Protein AF-A0A7V3KXN1-F1 (afdb_monomer_lite)

Radius of gyration: 19.96 Å; chains: 1; bounding box: 49×24×67 Å

Sequence (122 aa):
MLAPQSPPPSINKEEQKIVREFEEALRLKNFVRAELLARQLKKPHQEIKELQKKALQQFILEFRNAEGVLALAQEYKLTPAELGSFFRQLMSPSPSTKQFDIKTMNFLNLQEWLQKHFSSFL

Structure (mmCIF, N/CA/C/O backbone):
data_AF-A0A7V3KXN1-F1
#
_entry.id   AF-A0A7V3KXN1-F1
#
loop_
_atom_site.group_PDB
_atom_site.id
_atom_site.type_symbol
_atom_site.label_atom_id
_atom_site.label_alt_id
_atom_site.label_comp_id
_atom_site.label_asym_id
_atom_site.label_entity_id
_atom_site.label_seq_id
_atom_site.pdbx_PDB_ins_code
_atom_site.Cartn_x
_atom_site.Cartn_y
_atom_site.Cartn_z
_atom_site.occupancy
_atom_site.B_iso_or_equiv
_atom_site.auth_seq_id
_atom_site.auth_comp_id
_atom_site.auth_asym_id
_atom_site.auth_atom_id
_atom_site.pdbx_PDB_model_num
ATOM 1 N N . MET A 1 1 ? -31.642 11.068 49.452 1.00 50.19 1 MET A N 1
ATOM 2 C CA . MET A 1 1 ? -30.762 9.948 49.059 1.00 50.19 1 MET A CA 1
ATOM 3 C C . MET A 1 1 ? -30.409 10.146 47.593 1.00 50.19 1 MET A C 1
ATOM 5 O O . MET A 1 1 ? -31.305 10.085 46.766 1.00 50.19 1 MET A O 1
ATOM 9 N N . LEU A 1 2 ? -29.162 10.509 47.285 1.00 49.34 2 LEU A N 1
ATOM 10 C CA . LEU A 1 2 ? -28.689 10.652 45.903 1.00 49.34 2 LEU A CA 1
ATOM 11 C C . LEU A 1 2 ? -28.291 9.261 45.402 1.00 49.34 2 LEU A C 1
ATOM 13 O O . LEU A 1 2 ? -27.503 8.584 46.060 1.00 49.34 2 LEU A O 1
ATOM 17 N N . ALA A 1 3 ? -28.873 8.818 44.288 1.00 52.44 3 ALA A N 1
ATOM 18 C CA . ALA A 1 3 ? -28.499 7.556 43.659 1.00 52.44 3 ALA A CA 1
ATOM 19 C C . ALA A 1 3 ? -27.012 7.596 43.253 1.00 52.44 3 ALA A C 1
ATOM 21 O O . ALA A 1 3 ? -26.545 8.643 42.791 1.00 52.44 3 ALA A O 1
ATOM 22 N N . PRO A 1 4 ? -26.253 6.497 43.414 1.00 54.75 4 PRO A N 1
ATOM 23 C CA . PRO A 1 4 ? -24.874 6.453 42.956 1.00 54.75 4 PRO A CA 1
ATOM 24 C C . PRO A 1 4 ? -24.856 6.618 41.435 1.00 54.75 4 PRO A C 1
ATOM 26 O O . PRO A 1 4 ? -25.474 5.842 40.703 1.00 54.75 4 PRO A O 1
ATOM 29 N N . GLN A 1 5 ? -24.162 7.654 40.961 1.00 57.66 5 GLN A N 1
ATOM 30 C CA . GLN A 1 5 ? -23.892 7.812 39.539 1.00 57.66 5 GLN A CA 1
ATOM 31 C C . GLN A 1 5 ? -23.118 6.584 39.056 1.00 57.66 5 GLN A C 1
ATOM 33 O O . GLN A 1 5 ? -22.134 6.176 39.676 1.00 57.66 5 GLN A O 1
ATOM 38 N N . SER A 1 6 ? -23.591 5.974 37.970 1.00 55.94 6 SER A N 1
ATOM 39 C CA . SER A 1 6 ? -22.878 4.872 37.329 1.00 55.94 6 SER A CA 1
ATOM 40 C C . SER A 1 6 ? -21.496 5.371 36.895 1.00 55.94 6 SER A C 1
ATOM 42 O O . SER A 1 6 ? -21.414 6.459 36.318 1.00 55.94 6 SER A O 1
ATOM 44 N N . PRO A 1 7 ? -20.407 4.635 37.181 1.00 57.47 7 PRO A N 1
ATOM 45 C CA . PRO A 1 7 ? -19.084 5.037 36.731 1.00 57.47 7 PRO A CA 1
ATOM 46 C C . PRO A 1 7 ? -19.080 5.156 35.198 1.00 57.47 7 PRO A C 1
ATOM 48 O O . PRO A 1 7 ? -19.745 4.357 34.529 1.00 57.47 7 PRO A O 1
ATOM 51 N N . PRO A 1 8 ? -18.361 6.138 34.624 1.00 59.97 8 PRO A N 1
ATOM 52 C CA . PRO A 1 8 ? -18.241 6.252 33.178 1.00 59.97 8 PRO A CA 1
ATOM 53 C C . PRO A 1 8 ? -17.696 4.932 32.611 1.00 59.97 8 PRO A C 1
ATOM 55 O O . PRO A 1 8 ? -16.848 4.303 33.259 1.00 59.97 8 PRO A O 1
ATOM 58 N N . PRO A 1 9 ? -18.173 4.485 31.435 1.00 57.25 9 PRO A N 1
ATOM 59 C CA . PRO A 1 9 ? -17.720 3.240 30.836 1.00 57.25 9 PRO A CA 1
ATOM 60 C C . PRO A 1 9 ? -16.204 3.313 30.674 1.00 57.25 9 PRO A C 1
ATOM 62 O O . PRO A 1 9 ? -15.673 4.126 29.920 1.00 57.25 9 PRO A O 1
ATOM 65 N N . SER A 1 10 ? -15.497 2.498 31.453 1.00 60.81 10 SER A N 1
ATOM 66 C CA . SER A 1 10 ? -14.050 2.387 31.355 1.00 60.81 10 SER A CA 1
ATOM 67 C C . SER A 1 10 ? -13.742 1.840 29.968 1.00 60.81 10 SER A C 1
ATOM 69 O O . SER A 1 10 ? -14.134 0.713 29.670 1.00 60.81 10 SER A O 1
ATOM 71 N N . ILE A 1 11 ? -13.080 2.634 29.120 1.00 61.34 11 ILE A N 1
ATOM 72 C CA . ILE A 1 11 ? -12.564 2.174 27.824 1.00 61.34 11 ILE A CA 1
ATOM 73 C C . ILE A 1 11 ? -11.831 0.860 28.091 1.00 61.34 11 ILE A C 1
ATOM 75 O O . ILE A 1 11 ? -10.904 0.830 28.909 1.00 61.34 11 ILE A O 1
ATOM 79 N N . ASN A 1 12 ? -12.301 -0.220 27.467 1.00 81.38 12 ASN A N 1
ATOM 80 C CA . ASN A 1 12 ? -11.821 -1.574 27.709 1.00 81.38 12 ASN A CA 1
ATOM 81 C C . ASN A 1 12 ? -10.284 -1.587 27.567 1.00 81.38 12 ASN A C 1
ATOM 83 O O . ASN A 1 12 ? -9.750 -1.008 26.622 1.00 81.38 12 ASN A O 1
ATOM 87 N N . LYS A 1 13 ? -9.548 -2.207 28.504 1.00 82.94 13 LYS A N 1
ATOM 88 C CA . LYS A 1 13 ? -8.066 -2.247 28.487 1.00 82.94 13 LYS A CA 1
ATOM 89 C C . LYS A 1 13 ? -7.514 -2.710 27.133 1.00 82.94 13 LYS A C 1
ATOM 91 O O . LYS A 1 13 ? -6.440 -2.286 26.716 1.00 82.94 13 LYS A O 1
ATOM 96 N N . GLU A 1 14 ? -8.267 -3.568 26.459 1.00 84.88 14 GLU A N 1
ATOM 97 C CA . GLU A 1 14 ? -7.966 -4.075 25.127 1.00 84.88 14 GLU A CA 1
ATOM 98 C C . GLU A 1 14 ? -8.084 -3.004 24.035 1.00 84.88 14 GLU A C 1
ATOM 100 O O . GLU A 1 14 ? -7.183 -2.862 23.214 1.00 84.88 14 GLU A O 1
ATOM 105 N N . GLU A 1 15 ? -9.116 -2.164 24.081 1.00 87.56 15 GLU A N 1
ATOM 106 C CA . GLU A 1 15 ? -9.277 -1.041 23.153 1.00 87.56 15 GLU A CA 1
ATOM 107 C C . GLU A 1 15 ? -8.149 -0.014 23.324 1.00 87.56 15 GLU A C 1
ATOM 109 O O . GLU A 1 15 ? -7.549 0.421 22.342 1.00 87.56 15 GLU A O 1
ATOM 114 N N . GLN A 1 16 ? -7.758 0.291 24.568 1.00 90.25 16 GLN A N 1
ATOM 115 C CA . GLN A 1 16 ? -6.612 1.171 24.839 1.00 90.25 16 GLN A CA 1
ATOM 116 C C . GLN A 1 16 ? -5.300 0.610 24.276 1.00 90.25 16 GLN A C 1
ATOM 118 O O . GLN A 1 16 ? -4.445 1.365 23.811 1.00 90.25 16 GLN A O 1
ATOM 123 N N . LYS A 1 17 ? -5.129 -0.716 24.311 1.00 94.44 17 LYS A N 1
ATOM 124 C CA . LYS A 1 17 ? -3.963 -1.381 23.726 1.00 94.44 17 LYS A CA 1
ATOM 125 C C . LYS A 1 17 ? -3.955 -1.238 22.202 1.00 94.44 17 LYS A C 1
ATOM 127 O O . LYS A 1 17 ? -2.924 -0.864 21.652 1.00 94.44 17 LYS A O 1
ATOM 132 N N . ILE A 1 18 ? -5.092 -1.467 21.540 1.00 94.75 18 ILE A N 1
ATOM 133 C CA . ILE A 1 18 ? -5.222 -1.318 20.080 1.00 94.75 18 ILE A CA 1
ATOM 134 C C . ILE A 1 18 ? -4.932 0.130 19.657 1.00 94.75 18 ILE A C 1
ATOM 136 O O . ILE A 1 18 ? -4.225 0.344 18.676 1.00 94.75 18 ILE A O 1
ATOM 140 N N . VAL A 1 19 ? -5.404 1.125 20.418 1.00 95.62 19 VAL A N 1
ATOM 141 C CA . VAL A 1 19 ? -5.097 2.545 20.159 1.00 95.62 19 VAL A CA 1
ATOM 142 C C . VAL A 1 19 ? -3.591 2.813 20.224 1.00 95.62 19 VAL A C 1
ATOM 144 O O . VAL A 1 19 ? -3.043 3.406 19.298 1.00 95.62 19 VAL A O 1
ATOM 147 N N . ARG A 1 20 ? -2.895 2.318 21.255 1.00 96.06 20 ARG A N 1
ATOM 148 C CA . ARG A 1 20 ? -1.432 2.475 21.368 1.00 96.06 20 ARG A CA 1
ATOM 149 C C . ARG A 1 20 ? -0.682 1.781 20.231 1.00 96.06 20 ARG A C 1
ATOM 151 O O . ARG A 1 20 ? 0.260 2.346 19.687 1.00 96.06 20 ARG A O 1
ATOM 158 N N . GLU A 1 21 ? -1.096 0.571 19.854 1.00 97.38 21 GLU A N 1
ATOM 159 C CA . GLU A 1 21 ? -0.506 -0.139 18.711 1.00 97.38 21 GLU A CA 1
ATOM 160 C C . GLU A 1 21 ? -0.736 0.608 17.392 1.00 97.38 21 GLU A C 1
ATOM 162 O O . GLU A 1 21 ? 0.136 0.607 16.523 1.00 97.38 21 GLU A O 1
ATOM 167 N N . PHE A 1 22 ? -1.892 1.256 17.235 1.00 97.69 22 PHE A N 1
ATOM 168 C CA . PHE A 1 22 ? -2.214 2.046 16.051 1.00 97.69 22 PHE A CA 1
ATOM 169 C C . PHE A 1 22 ? -1.318 3.284 15.951 1.00 97.69 22 PHE A C 1
ATOM 171 O O . PHE A 1 22 ? -0.723 3.528 14.901 1.00 97.69 22 PHE A O 1
ATOM 178 N N . GLU A 1 23 ? -1.170 4.028 17.048 1.00 97.31 23 GLU A N 1
ATOM 179 C CA . GLU A 1 23 ? -0.277 5.190 17.130 1.00 97.31 23 GLU A CA 1
ATOM 180 C C . GLU A 1 23 ? 1.181 4.806 16.851 1.00 97.31 23 GLU A C 1
ATOM 182 O O . GLU A 1 23 ? 1.874 5.483 16.089 1.00 97.31 23 GLU A O 1
ATOM 187 N N . GLU A 1 24 ? 1.630 3.675 17.395 1.00 98.12 24 GLU A N 1
ATOM 188 C CA . GLU A 1 24 ? 2.972 3.157 17.147 1.00 98.12 24 GLU A CA 1
ATOM 189 C C . GLU A 1 24 ? 3.169 2.745 15.682 1.00 98.12 24 GLU A C 1
ATOM 191 O O . GLU A 1 24 ? 4.179 3.090 15.067 1.00 98.12 24 GLU A O 1
ATOM 196 N N . ALA A 1 25 ? 2.188 2.069 15.076 1.00 97.50 25 ALA A N 1
ATOM 197 C CA . ALA A 1 25 ? 2.239 1.709 13.662 1.00 97.50 25 ALA A CA 1
ATOM 198 C C . ALA A 1 25 ? 2.323 2.949 12.755 1.00 97.50 25 ALA A C 1
ATOM 200 O O . ALA A 1 25 ? 3.083 2.944 11.784 1.00 97.50 25 ALA A O 1
ATOM 201 N N . LEU A 1 26 ? 1.604 4.029 13.086 1.00 97.25 26 LEU A N 1
ATOM 202 C CA . LEU A 1 26 ? 1.718 5.311 12.386 1.00 97.25 26 LEU A CA 1
ATOM 203 C C . LEU A 1 26 ? 3.109 5.931 12.550 1.00 97.25 26 LEU A C 1
ATOM 205 O O . LEU A 1 26 ? 3.695 6.379 11.562 1.00 97.25 26 LEU A O 1
ATOM 209 N N . ARG A 1 27 ? 3.654 5.926 13.772 1.00 97.50 27 ARG A N 1
ATOM 210 C CA . ARG A 1 27 ? 4.992 6.453 14.078 1.00 97.50 27 ARG A CA 1
ATOM 211 C C . ARG A 1 27 ? 6.080 5.732 13.285 1.00 97.50 27 ARG A C 1
ATOM 213 O O . ARG A 1 27 ? 6.967 6.376 12.730 1.00 97.50 27 ARG A O 1
ATOM 220 N N . LEU A 1 28 ? 5.976 4.409 13.184 1.00 96.88 28 LEU A N 1
ATOM 221 C CA . LEU A 1 28 ? 6.892 3.555 12.426 1.00 96.88 28 LEU A CA 1
ATOM 222 C C . LEU A 1 28 ? 6.605 3.532 10.916 1.00 96.88 28 LEU A C 1
ATOM 224 O O . LEU A 1 28 ? 7.290 2.820 10.185 1.00 96.88 28 LEU A O 1
ATOM 228 N N . LYS A 1 29 ? 5.599 4.280 10.437 1.00 96.56 29 L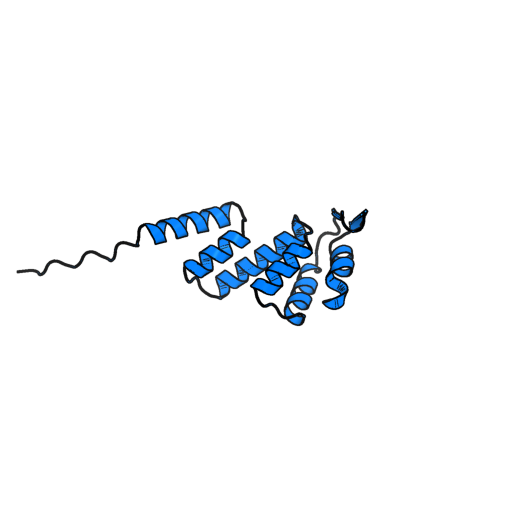YS A N 1
ATOM 229 C CA . LYS A 1 29 ? 5.134 4.266 9.038 1.00 96.56 29 LYS A CA 1
ATOM 230 C C . LYS A 1 29 ? 4.782 2.862 8.528 1.00 96.56 29 LYS A C 1
ATOM 232 O O . LYS A 1 29 ? 4.858 2.592 7.334 1.00 96.56 29 LYS A O 1
ATOM 237 N N . ASN A 1 30 ? 4.364 1.962 9.419 1.00 96.88 30 ASN A N 1
ATOM 238 C CA . ASN A 1 30 ? 3.832 0.659 9.041 1.00 96.88 30 ASN A CA 1
ATOM 239 C C . ASN A 1 30 ? 2.353 0.820 8.676 1.00 96.88 30 ASN A C 1
ATOM 241 O O . ASN A 1 30 ? 1.455 0.501 9.457 1.00 96.88 30 ASN A O 1
ATOM 245 N N . PHE A 1 31 ? 2.101 1.369 7.487 1.00 97.75 31 PHE A N 1
ATOM 246 C CA . PHE A 1 31 ? 0.749 1.732 7.065 1.00 97.75 31 PHE A CA 1
ATOM 247 C C . PHE A 1 31 ? -0.166 0.522 6.873 1.00 97.75 31 PHE A C 1
ATOM 249 O O . PHE A 1 31 ? -1.358 0.647 7.125 1.00 97.75 31 PHE A O 1
ATOM 256 N N . VAL A 1 32 ? 0.373 -0.654 6.529 1.00 97.19 32 VAL A N 1
ATOM 257 C CA . VAL A 1 32 ? -0.406 -1.904 6.470 1.00 97.19 32 VAL A CA 1
ATOM 258 C C . VAL A 1 32 ? -0.935 -2.271 7.859 1.00 97.19 32 VAL A C 1
ATOM 260 O O . VAL A 1 32 ? -2.124 -2.537 8.025 1.00 97.19 32 VAL A O 1
ATOM 263 N N . ARG A 1 33 ? -0.076 -2.232 8.888 1.00 97.62 33 ARG A N 1
ATOM 264 C CA . ARG A 1 33 ? -0.501 -2.495 10.271 1.00 97.62 33 ARG A CA 1
ATOM 265 C C . ARG A 1 33 ? -1.444 -1.410 10.786 1.00 97.62 33 ARG A C 1
ATOM 267 O O . ARG A 1 33 ? -2.425 -1.736 11.449 1.00 97.62 33 ARG A O 1
ATOM 274 N N . ALA A 1 34 ? -1.162 -0.147 10.478 1.00 98.06 34 ALA A N 1
ATOM 275 C CA . ALA A 1 34 ? -2.003 0.971 10.886 1.00 98.06 34 ALA A CA 1
ATOM 276 C C . ALA A 1 34 ? -3.411 0.865 10.275 1.00 98.06 34 ALA A C 1
ATOM 278 O O . ALA A 1 34 ? -4.397 1.066 10.975 1.00 98.06 34 ALA A O 1
ATOM 279 N N . GLU A 1 35 ? -3.520 0.495 8.998 1.00 98.00 35 GLU A N 1
ATOM 280 C CA . GLU A 1 35 ? -4.795 0.295 8.301 1.00 98.00 35 GLU A CA 1
ATOM 281 C C . GLU A 1 35 ? -5.631 -0.822 8.939 1.00 98.00 35 GLU A C 1
ATOM 283 O O . GLU A 1 35 ? -6.806 -0.611 9.249 1.00 98.00 35 GLU A O 1
ATOM 288 N N . LEU A 1 36 ? -5.004 -1.963 9.242 1.00 97.00 36 LEU A N 1
ATOM 289 C CA . LEU A 1 36 ? -5.660 -3.080 9.921 1.00 97.00 36 LEU A CA 1
ATOM 290 C C . LEU A 1 36 ? -6.224 -2.664 11.288 1.00 97.00 36 LEU A C 1
ATOM 292 O O . LEU A 1 36 ? -7.374 -2.967 11.613 1.00 97.00 36 LEU A O 1
ATOM 296 N N . LEU A 1 37 ? -5.426 -1.952 12.088 1.00 97.44 37 LEU A N 1
ATOM 297 C CA . LEU A 1 37 ? -5.840 -1.476 13.409 1.00 97.44 37 LEU A CA 1
ATOM 298 C C . LEU A 1 37 ? -6.923 -0.390 13.304 1.00 97.44 37 LEU A C 1
ATOM 300 O O . LEU A 1 37 ? -7.856 -0.382 14.103 1.00 97.44 37 LEU A O 1
ATOM 304 N N . ALA A 1 38 ? -6.877 0.473 12.285 1.00 96.81 38 ALA A N 1
ATOM 305 C CA . ALA A 1 38 ? -7.920 1.465 12.027 1.00 96.81 38 ALA A CA 1
ATOM 306 C C . ALA A 1 38 ? -9.283 0.815 11.735 1.00 96.81 38 ALA A C 1
ATOM 308 O O . ALA A 1 38 ? -10.302 1.281 12.252 1.00 96.81 38 ALA A O 1
ATOM 309 N N . ARG A 1 39 ? -9.314 -0.291 10.971 1.00 95.44 39 ARG A N 1
ATOM 310 C CA . ARG A 1 39 ? -10.542 -1.082 10.757 1.00 95.44 39 ARG A CA 1
ATOM 311 C C . ARG A 1 39 ? -11.085 -1.646 12.073 1.00 95.44 39 ARG A C 1
ATOM 313 O O . ARG A 1 39 ? -12.285 -1.556 12.320 1.00 95.44 39 ARG A O 1
ATOM 320 N N . GLN A 1 40 ? -10.214 -2.192 12.927 1.00 95.19 40 GLN A N 1
ATOM 321 C CA . GLN A 1 40 ? -10.606 -2.739 14.236 1.00 95.19 40 GLN A CA 1
ATOM 322 C C . GLN A 1 40 ? -11.167 -1.661 15.169 1.00 95.19 40 GLN A C 1
ATOM 324 O O . GLN A 1 40 ? -12.179 -1.882 15.831 1.00 95.19 40 GLN A O 1
ATOM 329 N N . LEU A 1 41 ? -10.563 -0.471 15.152 1.00 94.81 41 LEU A N 1
ATOM 330 C CA . LEU A 1 41 ? -11.024 0.711 15.883 1.00 94.81 41 LEU A CA 1
ATOM 331 C C . LEU A 1 41 ? -12.254 1.383 15.251 1.00 94.81 41 LEU A C 1
ATOM 333 O O . LEU A 1 41 ? -12.684 2.428 15.734 1.00 94.81 41 LEU A O 1
ATOM 337 N N . LYS A 1 42 ? -12.809 0.822 14.165 1.00 95.94 42 LYS A N 1
ATOM 338 C CA . LYS A 1 42 ? -13.954 1.372 13.421 1.00 95.94 42 LYS A CA 1
ATOM 339 C C . LYS A 1 42 ? -13.758 2.847 13.053 1.00 95.94 42 LYS A C 1
ATOM 341 O O . LYS A 1 42 ? -14.689 3.650 13.136 1.00 95.94 42 LYS A O 1
ATOM 346 N N . LYS A 1 43 ? -12.531 3.206 12.664 1.00 95.62 43 LYS A N 1
ATOM 347 C CA . LYS A 1 43 ? -12.201 4.559 12.211 1.00 95.62 43 LYS A CA 1
ATOM 348 C C . LYS A 1 43 ? -13.036 4.942 10.982 1.00 95.62 43 LYS A C 1
ATOM 350 O O . LYS A 1 43 ? -13.485 4.060 10.244 1.00 95.62 43 LYS A O 1
ATOM 355 N N . PRO A 1 44 ? -13.235 6.248 10.733 1.00 97.31 44 PRO 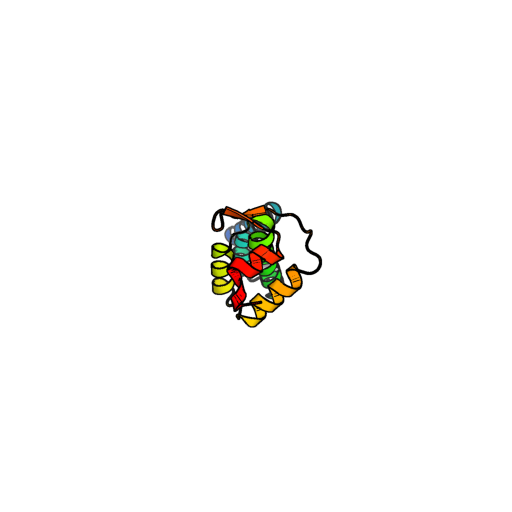A N 1
ATOM 356 C CA . PRO A 1 44 ? -13.915 6.720 9.536 1.00 97.31 44 PRO A CA 1
ATOM 357 C C . PRO A 1 44 ? -13.331 6.112 8.258 1.00 97.31 44 PRO A C 1
ATOM 359 O O . PRO A 1 44 ? -12.115 5.998 8.100 1.00 97.31 44 PRO A O 1
ATOM 362 N N . HIS A 1 45 ? -14.205 5.779 7.305 1.00 94.94 45 HIS A N 1
ATOM 363 C CA . HIS A 1 45 ? -13.813 5.155 6.034 1.00 94.94 45 HIS A CA 1
ATOM 364 C C . HIS A 1 45 ? -12.756 5.959 5.270 1.00 94.94 45 HIS A C 1
ATOM 366 O O . HIS A 1 45 ? -11.860 5.388 4.653 1.00 94.94 45 HIS A O 1
ATOM 372 N N . GLN A 1 46 ? -12.829 7.291 5.348 1.00 96.38 46 GLN A N 1
ATOM 373 C CA . GLN A 1 46 ? -11.840 8.168 4.730 1.00 96.38 46 GLN A CA 1
ATOM 374 C C . GLN A 1 46 ? -10.439 7.963 5.326 1.00 96.38 46 GLN A C 1
ATOM 376 O O . GLN A 1 46 ? -9.474 7.891 4.575 1.00 96.38 46 GLN A O 1
ATOM 381 N N . GLU A 1 47 ? -10.315 7.813 6.648 1.00 96.25 47 GLU A N 1
ATOM 382 C CA . GLU A 1 47 ? -9.019 7.576 7.300 1.00 96.25 47 GLU A CA 1
ATOM 383 C C . GLU A 1 47 ? -8.422 6.231 6.878 1.00 96.25 47 GLU A C 1
ATOM 385 O O . GLU A 1 47 ? -7.235 6.145 6.567 1.00 96.25 47 GLU A O 1
ATOM 390 N N . ILE A 1 48 ? -9.259 5.192 6.804 1.00 97.44 48 ILE A N 1
ATOM 391 C CA . ILE A 1 48 ? -8.850 3.864 6.336 1.00 97.44 48 ILE A CA 1
ATOM 392 C C . ILE A 1 48 ? -8.349 3.952 4.888 1.00 97.44 48 ILE A C 1
ATOM 394 O O . ILE A 1 48 ? -7.254 3.474 4.593 1.00 97.44 48 ILE A O 1
ATOM 398 N N . LYS A 1 49 ? -9.083 4.633 3.999 1.00 96.19 49 LYS A N 1
ATOM 399 C CA . LYS A 1 49 ? -8.667 4.844 2.603 1.00 96.19 49 LYS A CA 1
ATOM 400 C C . LYS A 1 49 ? -7.336 5.585 2.477 1.00 96.19 49 LYS A C 1
ATOM 402 O O . LYS A 1 49 ? -6.513 5.215 1.642 1.00 96.19 49 LYS A O 1
ATOM 407 N N . GLU A 1 50 ? -7.087 6.596 3.305 1.00 96.62 50 GLU A N 1
ATOM 408 C CA . GLU A 1 50 ? -5.795 7.292 3.300 1.00 96.62 50 GLU A CA 1
ATOM 409 C C . GLU A 1 50 ? -4.641 6.375 3.731 1.00 96.62 50 GLU A C 1
ATOM 411 O O . GLU A 1 50 ? -3.546 6.453 3.172 1.00 96.62 50 GLU A O 1
ATOM 416 N N . LEU A 1 51 ? -4.867 5.469 4.688 1.00 97.94 51 LEU A N 1
ATOM 417 C CA . LEU A 1 51 ? -3.857 4.487 5.098 1.00 97.94 51 LEU A CA 1
ATOM 418 C C . LEU A 1 51 ? -3.595 3.445 4.008 1.00 97.94 51 LEU A C 1
ATOM 420 O O . LEU A 1 51 ? -2.433 3.154 3.725 1.00 97.94 51 LEU A O 1
ATOM 424 N N . GLN A 1 52 ? -4.644 2.959 3.340 1.00 97.56 52 GLN A N 1
ATOM 425 C CA . GLN A 1 52 ? -4.526 2.075 2.174 1.00 97.56 52 GLN A CA 1
ATOM 426 C C . GLN A 1 52 ? -3.694 2.726 1.067 1.00 97.56 52 GLN A C 1
ATOM 428 O O . GLN A 1 52 ? -2.767 2.116 0.530 1.00 97.56 52 GLN A O 1
ATOM 433 N N . LYS A 1 53 ? -3.979 4.001 0.768 1.00 96.56 53 LYS A N 1
ATOM 434 C CA . LYS A 1 53 ? -3.225 4.792 -0.204 1.00 96.56 53 LYS A CA 1
ATOM 435 C C . LYS A 1 53 ? -1.750 4.871 0.186 1.00 96.56 53 LYS A C 1
ATOM 437 O O . LYS A 1 53 ? -0.897 4.544 -0.631 1.00 96.56 53 LYS A O 1
ATOM 442 N N . LYS A 1 54 ? -1.439 5.244 1.432 1.00 96.81 54 LYS A N 1
ATOM 443 C CA . LYS A 1 54 ? -0.054 5.338 1.929 1.00 96.81 54 LYS A CA 1
ATOM 444 C C . LYS A 1 54 ? 0.683 3.999 1.873 1.00 96.81 54 LYS A C 1
ATOM 446 O O . LYS A 1 54 ? 1.837 3.970 1.454 1.00 96.81 54 LYS A O 1
ATOM 451 N N . ALA A 1 55 ? 0.020 2.899 2.231 1.00 97.62 55 ALA A N 1
ATOM 452 C CA . ALA A 1 55 ? 0.591 1.558 2.127 1.00 97.62 55 ALA A CA 1
ATOM 453 C C . ALA A 1 55 ? 0.957 1.216 0.673 1.00 97.62 55 ALA A C 1
ATOM 455 O O . ALA A 1 55 ? 2.091 0.827 0.399 1.00 97.62 55 ALA A O 1
ATOM 456 N N . LEU A 1 56 ? 0.047 1.447 -0.278 1.00 96.88 56 LEU A N 1
ATOM 457 C CA . LEU A 1 56 ? 0.325 1.235 -1.702 1.00 96.88 56 LEU A CA 1
ATOM 458 C C . LEU A 1 56 ? 1.471 2.119 -2.208 1.00 96.88 56 LEU A C 1
ATOM 460 O O . LEU A 1 56 ? 2.350 1.635 -2.918 1.00 96.88 56 LEU A O 1
ATOM 464 N N . GLN A 1 57 ? 1.501 3.397 -1.820 1.00 95.25 57 GLN A N 1
ATOM 465 C CA . GLN A 1 57 ? 2.590 4.305 -2.192 1.00 95.25 57 GLN A CA 1
ATOM 466 C C . GLN A 1 57 ? 3.942 3.792 -1.698 1.00 95.25 57 GLN A C 1
ATOM 468 O O . GLN A 1 57 ? 4.905 3.810 -2.457 1.00 95.25 57 GLN A O 1
ATOM 473 N N . GLN A 1 58 ? 4.014 3.290 -0.466 1.00 94.56 58 GLN A N 1
ATOM 474 C CA . GLN A 1 58 ? 5.248 2.758 0.102 1.00 94.56 58 GLN A CA 1
ATOM 475 C C . GLN A 1 58 ? 5.751 1.535 -0.677 1.00 94.56 58 GLN A C 1
ATOM 477 O O . GLN A 1 58 ? 6.922 1.460 -1.052 1.00 94.56 58 GLN A O 1
ATOM 482 N N . PHE A 1 59 ? 4.848 0.610 -1.007 1.00 95.19 59 PHE A N 1
ATOM 483 C CA . PHE A 1 59 ? 5.194 -0.588 -1.771 1.00 95.19 59 PHE A CA 1
ATOM 484 C C . PHE A 1 59 ? 5.673 -0.275 -3.194 1.00 95.19 59 PHE A C 1
ATOM 486 O O . PHE A 1 59 ? 6.506 -1.004 -3.731 1.00 95.19 59 PHE A O 1
ATOM 493 N N . ILE A 1 60 ? 5.194 0.818 -3.788 1.00 93.56 60 ILE A N 1
ATOM 494 C CA . ILE A 1 60 ? 5.592 1.256 -5.130 1.00 93.56 60 ILE A CA 1
ATOM 495 C C . ILE A 1 60 ? 6.886 2.072 -5.095 1.00 93.56 60 ILE A C 1
ATOM 497 O O . ILE A 1 60 ? 7.805 1.805 -5.865 1.00 93.56 60 ILE A O 1
ATOM 501 N N . LEU A 1 61 ? 6.956 3.090 -4.238 1.00 91.19 61 LEU A N 1
ATOM 502 C CA . LEU A 1 61 ? 8.006 4.108 -4.279 1.00 91.19 61 LEU A CA 1
ATOM 503 C C . LEU A 1 61 ? 9.243 3.710 -3.473 1.00 91.19 61 LEU A C 1
ATOM 505 O O . LEU A 1 61 ? 10.365 3.937 -3.928 1.00 91.19 61 LEU A O 1
ATOM 509 N N . GLU A 1 62 ? 9.037 3.135 -2.287 1.00 90.19 62 GLU A N 1
ATOM 510 C CA . GLU A 1 62 ? 10.118 2.798 -1.357 1.00 90.19 62 GLU A CA 1
ATOM 511 C C . GLU A 1 62 ? 10.602 1.363 -1.571 1.00 90.19 62 GLU A C 1
ATOM 513 O O . GLU A 1 62 ? 11.805 1.126 -1.613 1.00 90.19 62 GLU A O 1
ATOM 518 N N . PHE A 1 63 ? 9.679 0.407 -1.728 1.00 91.25 63 PHE A N 1
ATOM 519 C CA . PHE A 1 63 ? 10.034 -1.018 -1.751 1.00 91.25 63 PHE A CA 1
ATOM 520 C C . PHE A 1 63 ? 10.139 -1.632 -3.146 1.00 91.25 63 PHE A C 1
ATOM 522 O O . PHE A 1 63 ? 10.713 -2.711 -3.272 1.00 91.25 63 PHE A O 1
ATOM 529 N N . ARG A 1 64 ? 9.562 -1.001 -4.181 1.00 91.62 64 ARG A N 1
ATOM 530 C CA . ARG A 1 64 ? 9.477 -1.562 -5.546 1.00 91.62 64 ARG A CA 1
ATOM 531 C C . ARG A 1 64 ? 8.978 -3.008 -5.559 1.00 91.62 64 ARG A C 1
ATOM 533 O O . ARG A 1 64 ? 9.498 -3.870 -6.265 1.00 91.62 64 ARG A O 1
ATOM 540 N N . ASN A 1 65 ? 7.941 -3.276 -4.772 1.00 93.50 65 ASN A N 1
ATOM 541 C CA . ASN A 1 65 ? 7.416 -4.617 -4.565 1.00 93.50 65 ASN A CA 1
ATOM 542 C C . ASN A 1 65 ? 6.101 -4.818 -5.326 1.00 93.50 65 ASN A C 1
ATOM 544 O O . ASN A 1 65 ? 5.019 -4.562 -4.800 1.00 93.50 65 ASN A O 1
ATOM 548 N N . ALA A 1 66 ? 6.196 -5.314 -6.561 1.00 94.06 66 ALA A N 1
ATOM 549 C CA . ALA A 1 66 ? 5.031 -5.491 -7.423 1.00 94.06 66 ALA A CA 1
ATOM 550 C C . ALA A 1 66 ? 4.023 -6.520 -6.877 1.00 94.06 66 ALA A C 1
ATOM 552 O O . ALA A 1 66 ? 2.816 -6.304 -6.954 1.00 94.06 66 ALA A O 1
ATOM 553 N N . GLU A 1 67 ? 4.509 -7.612 -6.282 1.00 94.56 67 GLU A N 1
ATOM 554 C CA . GLU A 1 67 ? 3.648 -8.649 -5.695 1.00 94.56 67 GLU A CA 1
ATOM 555 C C . GLU A 1 67 ? 2.866 -8.109 -4.502 1.00 94.56 67 GLU A C 1
ATOM 557 O O . GLU A 1 67 ? 1.660 -8.323 -4.401 1.00 94.56 67 GLU A O 1
ATOM 562 N N . GLY A 1 68 ? 3.531 -7.341 -3.638 1.00 95.62 68 GLY A N 1
ATOM 563 C CA . GLY A 1 68 ? 2.879 -6.699 -2.506 1.00 95.62 68 GLY A CA 1
ATOM 564 C C . GLY A 1 68 ? 1.838 -5.663 -2.935 1.00 95.62 68 GLY A C 1
ATOM 565 O O . GLY A 1 68 ? 0.772 -5.596 -2.332 1.00 95.62 68 GLY A O 1
ATOM 566 N N . VAL A 1 69 ? 2.080 -4.913 -4.017 1.00 96.44 69 VAL A N 1
ATOM 567 C CA . VAL A 1 69 ? 1.069 -4.002 -4.587 1.00 96.44 69 VAL A CA 1
ATOM 568 C C . VAL A 1 69 ? -0.171 -4.767 -5.046 1.00 96.44 69 VAL A C 1
ATOM 570 O O . VAL A 1 69 ? -1.280 -4.353 -4.718 1.00 96.44 69 VAL A O 1
ATOM 573 N N . LEU A 1 70 ? -0.005 -5.880 -5.768 1.00 96.00 70 LEU A N 1
ATOM 574 C CA . LEU A 1 70 ? -1.134 -6.696 -6.230 1.00 96.00 70 LEU A CA 1
ATOM 575 C C . LEU A 1 70 ? -1.913 -7.303 -5.058 1.00 96.00 70 LEU A C 1
ATOM 577 O O . LEU A 1 70 ? -3.141 -7.242 -5.047 1.00 96.00 70 LEU A O 1
ATOM 581 N N . ALA A 1 71 ? -1.209 -7.821 -4.048 1.00 97.12 71 ALA A N 1
ATOM 582 C CA . ALA A 1 71 ? -1.830 -8.368 -2.846 1.00 97.12 71 ALA A CA 1
ATOM 583 C C . ALA A 1 71 ? -2.641 -7.304 -2.087 1.00 97.12 71 ALA A C 1
ATOM 585 O O . ALA A 1 71 ? -3.790 -7.547 -1.719 1.00 97.12 71 ALA A O 1
ATOM 586 N N . LEU A 1 72 ? -2.083 -6.101 -1.905 1.00 97.19 72 LEU A N 1
ATOM 587 C CA . LEU A 1 72 ? -2.790 -4.988 -1.268 1.00 97.19 72 LEU A CA 1
ATOM 588 C C . LEU A 1 72 ? -3.981 -4.510 -2.106 1.00 97.19 72 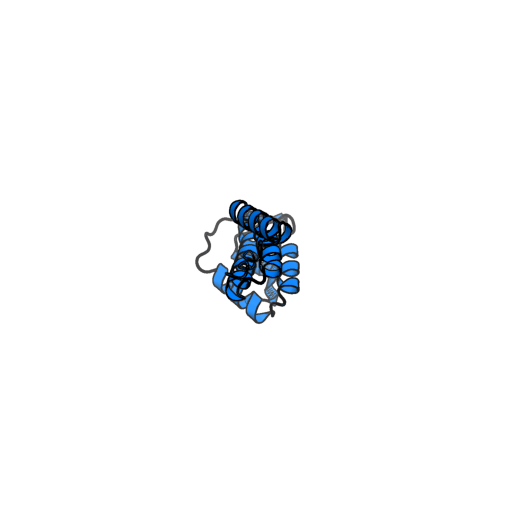LEU A C 1
ATOM 590 O O . LEU A 1 72 ? -5.053 -4.279 -1.558 1.00 97.19 72 LEU A O 1
ATOM 594 N N . ALA A 1 73 ? -3.834 -4.395 -3.428 1.00 96.56 73 ALA A N 1
ATOM 595 C CA . ALA A 1 73 ? -4.930 -3.996 -4.308 1.00 96.56 73 ALA A CA 1
ATOM 596 C C . ALA A 1 73 ? -6.106 -4.983 -4.238 1.00 96.56 73 ALA A C 1
ATOM 598 O O . ALA A 1 73 ? -7.261 -4.556 -4.195 1.00 96.56 73 ALA A O 1
ATOM 599 N N . GLN A 1 74 ? -5.818 -6.286 -4.164 1.00 96.75 74 GLN A N 1
ATOM 600 C CA . GLN A 1 74 ? -6.829 -7.323 -3.980 1.00 96.75 74 GLN A CA 1
ATOM 601 C C . GLN A 1 74 ? -7.509 -7.225 -2.606 1.00 96.75 74 GLN A C 1
ATOM 603 O O . GLN A 1 74 ? -8.738 -7.227 -2.538 1.00 96.75 74 GLN A O 1
ATOM 608 N N . GLU A 1 75 ? -6.737 -7.088 -1.524 1.00 96.38 75 GLU A N 1
ATOM 609 C CA . GLU A 1 75 ? -7.261 -6.930 -0.157 1.00 96.38 75 GLU A CA 1
ATOM 610 C C . GLU A 1 75 ? -8.141 -5.676 -0.021 1.00 96.38 75 GLU A C 1
ATOM 612 O O . GLU A 1 75 ? -9.177 -5.682 0.645 1.00 96.38 75 GLU A O 1
ATOM 617 N N . TYR A 1 76 ? -7.766 -4.591 -0.698 1.00 95.81 76 TYR A N 1
ATOM 618 C CA . TYR A 1 76 ? -8.511 -3.329 -0.705 1.00 95.81 76 TYR A CA 1
ATOM 619 C C . TYR A 1 76 ? -9.641 -3.302 -1.739 1.00 95.81 76 TYR A C 1
ATOM 621 O O . TYR A 1 76 ? -10.377 -2.318 -1.808 1.00 95.81 76 TYR A O 1
ATOM 629 N N . LYS A 1 77 ? -9.811 -4.388 -2.506 1.00 95.88 77 LYS A N 1
ATOM 630 C CA . LYS A 1 77 ? -10.827 -4.546 -3.555 1.00 95.88 77 LYS A CA 1
ATOM 631 C C . LYS A 1 77 ? -10.792 -3.418 -4.589 1.00 95.88 77 LYS A C 1
ATOM 633 O O . LYS A 1 77 ? -11.840 -2.980 -5.060 1.00 95.88 77 LYS A O 1
ATOM 638 N N . LEU A 1 78 ? -9.592 -2.951 -4.933 1.00 95.19 78 LEU A N 1
ATOM 639 C CA . LEU A 1 78 ? -9.415 -1.938 -5.964 1.00 95.19 78 LEU A CA 1
ATOM 640 C C . LEU A 1 78 ? -9.726 -2.528 -7.334 1.00 95.19 78 LEU A C 1
ATOM 642 O O . LEU A 1 78 ? -9.221 -3.585 -7.715 1.00 95.19 78 LEU A O 1
ATOM 646 N N . THR A 1 79 ? -10.534 -1.810 -8.101 1.00 94.56 79 THR A N 1
ATOM 647 C CA . THR A 1 79 ? -10.764 -2.135 -9.505 1.00 94.56 79 THR A CA 1
ATOM 648 C C . THR A 1 79 ? -9.517 -1.830 -10.345 1.00 94.56 79 THR A C 1
ATOM 650 O O . THR A 1 79 ? -8.719 -0.956 -9.984 1.00 94.56 79 THR A O 1
ATOM 653 N N . PRO A 1 80 ? -9.353 -2.472 -11.519 1.00 93.00 80 PRO A N 1
ATOM 654 C CA . PRO A 1 80 ? -8.273 -2.130 -12.445 1.00 93.00 80 PRO A CA 1
ATOM 655 C C . PRO A 1 80 ? -8.243 -0.640 -12.818 1.00 93.00 80 PRO A C 1
ATOM 657 O O . PRO A 1 80 ? -7.169 -0.058 -12.954 1.00 93.00 80 PRO A O 1
ATOM 660 N N . ALA A 1 81 ? -9.415 -0.003 -12.929 1.00 93.62 81 ALA A N 1
ATOM 661 C CA . ALA A 1 81 ? -9.538 1.417 -13.247 1.00 93.62 81 ALA A CA 1
ATOM 662 C C . ALA A 1 81 ? -9.046 2.323 -12.105 1.00 93.62 81 ALA A C 1
ATOM 664 O O . ALA A 1 81 ? -8.320 3.288 -12.358 1.00 93.62 81 ALA A O 1
ATOM 665 N N . GLU A 1 82 ? -9.397 2.005 -10.855 1.00 94.50 82 GLU A N 1
ATOM 666 C CA . GLU A 1 82 ? -8.907 2.728 -9.674 1.00 94.50 82 GLU A CA 1
ATOM 667 C C . GLU A 1 82 ? -7.393 2.588 -9.530 1.00 94.50 82 GLU A C 1
ATOM 669 O O . GLU A 1 82 ? -6.699 3.582 -9.306 1.00 94.50 82 GLU A O 1
ATOM 674 N N . LEU A 1 83 ? -6.873 1.374 -9.727 1.00 94.56 83 LEU A N 1
ATOM 675 C CA . LEU A 1 83 ? -5.442 1.106 -9.652 1.00 94.56 83 LEU A CA 1
ATOM 676 C C . LEU A 1 83 ? -4.670 1.851 -10.755 1.00 94.56 83 LEU A C 1
ATOM 678 O O . LEU A 1 83 ? -3.673 2.514 -10.473 1.00 94.56 83 LEU A O 1
ATOM 682 N N . GLY A 1 84 ? -5.177 1.839 -11.990 1.00 93.88 84 GLY A N 1
ATOM 683 C CA . GLY A 1 84 ? -4.606 2.606 -13.097 1.00 93.88 84 GLY A CA 1
ATOM 684 C C . GLY A 1 84 ? -4.627 4.117 -12.856 1.00 93.88 84 GLY A C 1
ATOM 685 O O . GLY A 1 84 ? -3.633 4.808 -13.081 1.00 93.88 84 GLY A O 1
ATOM 686 N N . SER A 1 85 ? -5.740 4.648 -12.336 1.00 93.50 85 SER A N 1
ATOM 687 C CA . SER A 1 85 ? -5.833 6.060 -11.944 1.00 93.50 85 SER A CA 1
ATOM 688 C C . SER A 1 85 ? -4.804 6.412 -10.871 1.00 93.50 85 SER A C 1
ATOM 690 O O . SER A 1 85 ? -4.166 7.462 -10.941 1.00 93.50 85 SER A O 1
ATOM 692 N N . PHE A 1 86 ? -4.614 5.531 -9.892 1.00 93.38 86 PHE A N 1
ATOM 693 C CA . PHE A 1 86 ? -3.633 5.718 -8.834 1.00 93.38 86 PHE A CA 1
ATOM 694 C C . PHE A 1 86 ? -2.193 5.733 -9.370 1.00 93.38 86 PHE A C 1
ATOM 696 O O . PHE A 1 86 ? -1.418 6.623 -9.013 1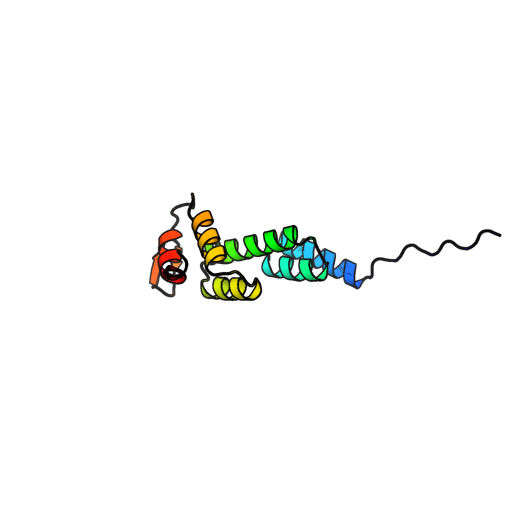.00 93.38 86 PHE A O 1
ATOM 703 N N . PHE A 1 87 ? -1.840 4.832 -10.291 1.00 93.31 87 PHE A N 1
ATOM 704 C CA . PHE A 1 87 ? -0.527 4.852 -10.943 1.00 93.31 87 PHE A CA 1
ATOM 705 C C . PHE A 1 87 ? -0.292 6.132 -11.746 1.00 93.31 87 PHE A C 1
ATOM 707 O O . PHE A 1 87 ? 0.779 6.729 -11.648 1.00 93.31 87 PHE A O 1
ATOM 714 N N . ARG A 1 88 ? -1.301 6.610 -12.484 1.00 90.81 88 ARG A N 1
ATOM 715 C CA . ARG A 1 88 ? -1.211 7.884 -13.215 1.00 90.81 88 ARG A CA 1
ATOM 716 C C . ARG A 1 88 ? -0.980 9.076 -12.289 1.00 90.81 88 ARG A C 1
ATOM 718 O O . ARG A 1 88 ? -0.150 9.924 -12.602 1.00 90.81 88 ARG A O 1
ATOM 725 N N . GLN A 1 89 ? -1.637 9.111 -11.129 1.00 90.12 89 GLN A N 1
ATOM 726 C CA . GLN A 1 89 ? -1.401 10.147 -10.116 1.00 90.12 89 GLN A CA 1
ATOM 727 C C . GLN A 1 89 ? 0.023 10.095 -9.548 1.00 90.12 89 GLN A C 1
ATOM 729 O O . GLN A 1 89 ? 0.617 11.136 -9.290 1.00 90.12 89 GLN A O 1
ATOM 734 N N . LEU A 1 90 ? 0.587 8.897 -9.377 1.00 87.88 90 LEU A N 1
ATOM 735 C CA . LEU A 1 90 ? 1.945 8.723 -8.863 1.00 87.88 90 LEU A CA 1
ATOM 736 C C . LEU A 1 90 ? 3.040 9.184 -9.830 1.00 87.88 90 LEU A C 1
ATOM 738 O O . LEU A 1 90 ? 4.107 9.588 -9.378 1.00 87.88 90 LEU A O 1
ATOM 742 N N . MET A 1 91 ? 2.794 9.142 -11.140 1.00 83.88 91 MET A N 1
ATOM 743 C CA . MET A 1 91 ? 3.789 9.521 -12.149 1.00 83.88 91 MET A CA 1
ATOM 744 C C . MET A 1 91 ? 4.015 11.042 -12.261 1.00 83.88 91 MET A C 1
ATOM 746 O O . MET A 1 91 ? 4.993 11.461 -12.876 1.00 83.88 91 MET A O 1
ATOM 750 N N . SER A 1 92 ? 3.174 11.885 -11.650 1.00 77.12 92 SER A N 1
ATOM 751 C CA . SER A 1 92 ? 3.187 13.340 -11.864 1.00 77.12 92 SER A CA 1
ATOM 752 C C . SER A 1 92 ? 3.378 14.147 -10.566 1.00 77.12 92 SER A C 1
ATOM 754 O O . SER A 1 92 ? 2.417 14.276 -9.809 1.00 77.12 92 SER A O 1
ATOM 756 N N . PRO A 1 93 ? 4.540 14.787 -10.310 1.00 59.00 93 PRO A N 1
ATOM 757 C CA . PRO A 1 93 ? 5.869 14.580 -10.882 1.00 59.00 93 PRO A CA 1
ATOM 758 C C . PRO A 1 93 ? 6.713 13.708 -9.935 1.00 59.00 93 PRO A C 1
ATOM 760 O O . PRO A 1 93 ? 7.170 14.171 -8.889 1.00 59.00 93 PRO A O 1
ATOM 763 N N . SER A 1 94 ? 6.932 12.435 -10.276 1.00 58.59 94 SER A N 1
ATOM 764 C CA . SER A 1 94 ? 7.855 11.608 -9.489 1.00 58.59 94 SER A CA 1
ATOM 765 C C . SER A 1 94 ? 9.308 11.931 -9.857 1.00 58.59 94 SER A C 1
ATOM 767 O O . SER A 1 94 ? 9.599 12.047 -11.051 1.00 58.59 94 SER A O 1
ATOM 769 N N . PRO A 1 95 ? 10.242 12.014 -8.897 1.00 60.62 95 PRO A N 1
ATOM 770 C CA . PRO A 1 95 ? 11.662 12.133 -9.209 1.00 60.62 95 PRO A CA 1
ATOM 771 C C . PRO A 1 95 ? 12.139 10.948 -10.064 1.00 60.62 95 PRO A C 1
ATOM 773 O O . PRO A 1 95 ? 11.803 9.795 -9.794 1.00 60.62 95 PRO A O 1
ATOM 776 N N . SER A 1 96 ? 12.965 11.226 -11.077 1.00 68.06 96 SER A N 1
ATOM 777 C CA . SER A 1 96 ? 13.501 10.247 -12.042 1.00 68.06 96 SER A CA 1
ATOM 778 C C . SER A 1 96 ? 14.525 9.263 -11.456 1.00 68.06 96 SER A C 1
ATOM 780 O O . SER A 1 96 ? 15.291 8.648 -12.201 1.00 68.06 96 SER A O 1
ATOM 782 N N . THR A 1 97 ? 14.584 9.117 -10.132 1.00 83.25 97 THR A N 1
ATOM 783 C CA . THR A 1 97 ? 15.557 8.257 -9.460 1.00 83.25 97 THR A CA 1
ATOM 784 C C . THR A 1 97 ? 15.309 6.805 -9.845 1.00 83.25 97 THR A C 1
ATOM 786 O O . THR A 1 97 ? 14.237 6.244 -9.597 1.00 83.25 97 THR A O 1
ATOM 789 N N . LYS A 1 98 ? 16.317 6.194 -10.467 1.00 89.00 98 LYS A N 1
ATOM 790 C CA . LYS A 1 98 ? 16.291 4.779 -10.818 1.00 89.00 98 LYS A CA 1
ATOM 791 C C . LYS A 1 98 ? 16.605 3.928 -9.593 1.00 89.00 98 LYS A C 1
ATOM 793 O O . LYS A 1 98 ? 17.470 4.283 -8.797 1.00 89.00 98 LYS A O 1
ATOM 798 N N . GLN A 1 99 ? 15.924 2.798 -9.466 1.00 89.06 99 GLN A N 1
ATOM 799 C CA . GLN A 1 99 ? 16.204 1.778 -8.457 1.00 89.06 99 GLN A CA 1
ATOM 800 C C . GLN A 1 99 ? 16.429 0.433 -9.149 1.00 89.06 99 GLN A C 1
ATOM 802 O O . GLN A 1 99 ? 15.869 0.185 -10.218 1.00 89.06 99 GLN A O 1
ATOM 807 N N . PHE A 1 100 ? 17.283 -0.408 -8.565 1.00 89.56 100 PHE A N 1
ATOM 808 C CA . PHE A 1 100 ? 17.557 -1.734 -9.109 1.00 89.56 100 PHE A CA 1
ATOM 809 C C . PHE A 1 100 ? 16.359 -2.659 -8.882 1.00 89.56 100 PHE A C 1
ATOM 811 O O . PHE A 1 100 ? 15.892 -2.810 -7.755 1.00 89.56 100 PHE A O 1
ATOM 818 N N . ASP A 1 101 ? 15.883 -3.288 -9.950 1.00 89.75 101 ASP A N 1
ATOM 819 C CA . ASP A 1 101 ? 14.798 -4.259 -9.923 1.00 89.75 101 ASP A CA 1
ATOM 820 C C . ASP A 1 101 ? 15.365 -5.661 -10.181 1.00 89.75 101 ASP A C 1
ATOM 822 O O . ASP A 1 101 ? 15.848 -5.969 -11.270 1.00 89.75 101 ASP A O 1
ATOM 826 N N . ILE A 1 102 ? 15.300 -6.523 -9.162 1.00 86.94 102 ILE A N 1
ATOM 827 C CA . ILE A 1 102 ? 15.877 -7.879 -9.203 1.00 86.94 102 ILE A CA 1
ATOM 828 C C . ILE A 1 102 ? 15.173 -8.757 -10.247 1.00 86.94 102 ILE A C 1
ATOM 830 O O . ILE A 1 102 ? 15.807 -9.600 -10.873 1.00 86.94 102 ILE A O 1
ATOM 834 N N . LYS A 1 103 ? 13.871 -8.552 -10.479 1.00 86.00 103 LYS A N 1
ATOM 835 C CA . LYS A 1 103 ? 13.098 -9.359 -11.436 1.00 86.00 103 LYS A CA 1
ATOM 836 C C . LYS A 1 103 ? 13.532 -9.124 -12.879 1.00 86.00 103 LYS A C 1
ATOM 838 O O . LYS A 1 103 ? 13.466 -10.035 -13.698 1.00 86.00 103 LYS A O 1
ATOM 843 N N . THR A 1 104 ? 13.953 -7.907 -13.198 1.00 86.94 104 THR A N 1
ATOM 844 C CA . THR A 1 104 ? 14.405 -7.526 -14.537 1.00 86.94 104 THR A CA 1
ATOM 845 C C . THR A 1 104 ? 15.909 -7.397 -14.672 1.00 86.94 104 THR A C 1
ATOM 847 O O . THR A 1 104 ? 16.374 -7.251 -15.799 1.00 86.94 104 THR A O 1
ATOM 850 N N . MET A 1 105 ? 16.657 -7.431 -13.567 1.00 91.69 105 MET A N 1
ATOM 851 C CA . MET A 1 105 ? 18.100 -7.174 -13.518 1.00 91.69 105 MET A CA 1
ATOM 852 C C . MET A 1 105 ? 18.489 -5.801 -14.094 1.00 91.69 105 MET A C 1
ATOM 854 O O . MET A 1 105 ? 19.572 -5.637 -14.650 1.00 91.69 105 MET A O 1
ATOM 858 N N . ASN A 1 106 ? 17.603 -4.806 -13.975 1.00 91.50 106 ASN A N 1
ATOM 859 C CA . ASN A 1 106 ? 17.774 -3.472 -14.552 1.00 91.50 106 ASN A CA 1
ATOM 860 C C . ASN A 1 106 ? 17.521 -2.362 -13.524 1.00 91.50 106 ASN A C 1
ATOM 862 O O . ASN A 1 106 ? 16.777 -2.534 -12.561 1.00 91.50 106 ASN A O 1
ATOM 866 N N . PHE A 1 107 ? 18.107 -1.187 -13.762 1.00 93.06 107 PHE A N 1
ATOM 867 C CA . PHE A 1 107 ? 17.774 0.035 -13.031 1.00 93.06 107 PHE A CA 1
ATOM 868 C C . PHE A 1 107 ? 16.607 0.744 -13.717 1.00 93.06 107 PHE A C 1
ATOM 870 O O . PHE A 1 107 ? 16.760 1.257 -14.828 1.00 93.06 107 PHE A O 1
ATOM 877 N N . LEU A 1 108 ? 15.459 0.795 -13.043 1.00 92.62 108 LEU A N 1
ATOM 878 C CA . LEU A 1 108 ? 14.225 1.365 -13.576 1.00 92.62 108 LEU A CA 1
ATOM 879 C C . LEU A 1 108 ? 13.817 2.598 -12.766 1.00 92.62 108 LEU A C 1
ATOM 881 O O . LEU A 1 108 ? 13.836 2.585 -11.533 1.00 92.62 108 LEU A O 1
ATOM 885 N N . ASN A 1 109 ? 13.422 3.674 -13.444 1.00 92.50 109 ASN A N 1
ATOM 886 C CA . ASN A 1 109 ? 12.695 4.771 -12.807 1.00 92.50 109 ASN A CA 1
ATOM 887 C C . ASN A 1 109 ? 11.258 4.324 -12.460 1.00 92.50 109 ASN A C 1
ATOM 889 O O . ASN A 1 109 ? 10.873 3.168 -12.655 1.00 92.50 109 ASN A O 1
ATOM 893 N N . LEU A 1 110 ? 10.450 5.204 -11.860 1.00 91.75 110 LEU A N 1
ATOM 894 C CA . LEU A 1 110 ? 9.073 4.849 -11.491 1.00 91.75 110 LEU A CA 1
ATOM 895 C C . LEU A 1 110 ? 8.223 4.422 -12.690 1.00 91.75 110 LEU A C 1
ATOM 897 O O . LEU A 1 110 ? 7.592 3.370 -12.644 1.00 91.75 110 LEU A O 1
ATOM 901 N N . GLN A 1 111 ? 8.242 5.210 -13.758 1.00 91.38 111 GLN A N 1
ATOM 902 C CA . GLN A 1 111 ? 7.448 4.954 -14.951 1.00 91.38 111 GLN A CA 1
ATOM 903 C C . GLN A 1 111 ? 7.859 3.649 -15.643 1.00 91.38 111 GLN A C 1
ATOM 905 O O . GLN A 1 111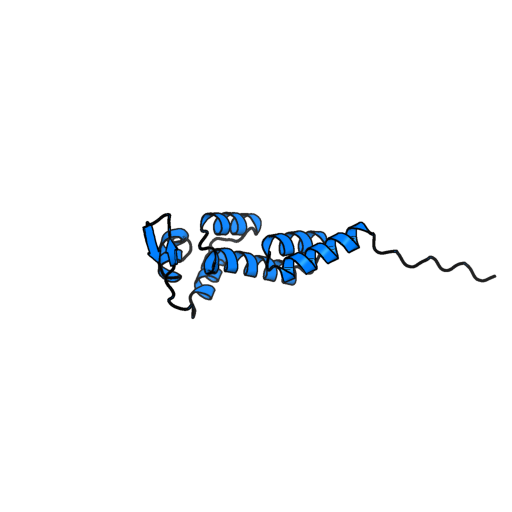 ? 6.997 2.827 -15.935 1.00 91.38 111 GLN A O 1
ATOM 910 N N . GLU A 1 112 ? 9.159 3.427 -15.852 1.00 92.44 112 GLU A N 1
ATOM 911 C CA . GLU A 1 112 ? 9.701 2.205 -16.460 1.00 92.44 112 GLU A CA 1
ATOM 912 C C . GLU A 1 112 ? 9.279 0.960 -15.660 1.00 92.44 112 GLU A C 1
ATOM 914 O O . GLU A 1 112 ? 8.835 -0.038 -16.225 1.00 92.44 112 GLU A O 1
ATOM 919 N N . TRP A 1 113 ? 9.363 1.030 -14.330 1.00 94.31 113 TRP A N 1
ATOM 920 C CA . TRP A 1 113 ? 8.971 -0.065 -13.443 1.00 94.31 113 TRP A CA 1
ATOM 921 C C . TRP A 1 113 ? 7.461 -0.322 -13.456 1.00 94.31 113 TRP A C 1
ATOM 923 O O . TRP A 1 113 ? 7.038 -1.474 -13.555 1.00 94.31 113 TRP A O 1
ATOM 933 N N . LEU A 1 114 ? 6.643 0.736 -13.410 1.00 93.44 114 LEU A N 1
ATOM 934 C CA . LEU A 1 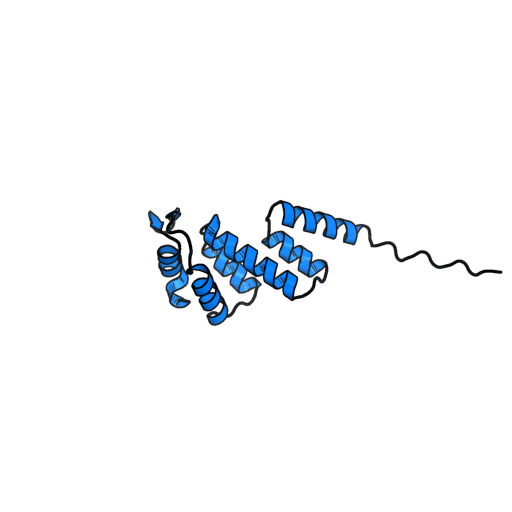114 ? 5.189 0.614 -13.505 1.00 93.44 114 LEU A CA 1
ATOM 935 C C . LEU A 1 114 ? 4.778 0.016 -14.855 1.00 93.44 114 LEU A C 1
ATOM 937 O O . LEU A 1 114 ? 3.976 -0.908 -14.890 1.00 93.44 114 LEU A O 1
ATOM 941 N N . GLN A 1 115 ? 5.368 0.473 -15.960 1.00 92.31 115 GLN A N 1
ATOM 942 C CA . GLN A 1 115 ? 5.121 -0.096 -17.287 1.00 92.31 115 GLN A CA 1
ATOM 943 C C . GLN A 1 115 ? 5.519 -1.570 -17.356 1.00 92.31 115 GLN A C 1
ATOM 945 O O . GLN A 1 115 ? 4.806 -2.382 -17.944 1.00 92.31 115 GLN A O 1
ATOM 950 N N . LYS A 1 116 ? 6.635 -1.940 -16.727 1.00 93.25 116 LYS A N 1
ATOM 951 C CA . LYS A 1 116 ? 7.124 -3.314 -16.758 1.00 93.25 116 LYS A CA 1
ATOM 952 C C . LYS A 1 116 ? 6.222 -4.293 -16.010 1.00 93.25 116 LYS A C 1
ATOM 954 O O . LYS A 1 116 ? 6.003 -5.395 -16.506 1.00 93.25 116 LYS A O 1
ATOM 959 N N . HIS A 1 117 ? 5.733 -3.902 -14.835 1.00 93.38 117 HIS A N 1
ATOM 960 C CA . HIS A 1 117 ? 4.992 -4.794 -13.935 1.00 93.38 117 HIS A CA 1
ATOM 961 C C . HIS A 1 117 ? 3.470 -4.620 -14.009 1.00 93.38 117 HIS A C 1
ATOM 963 O O . HIS A 1 117 ? 2.740 -5.521 -13.609 1.00 93.38 117 HIS A O 1
ATOM 969 N N . PHE A 1 118 ? 2.984 -3.493 -14.535 1.00 93.62 118 PHE A N 1
ATOM 970 C CA . PHE A 1 118 ? 1.569 -3.106 -14.499 1.00 93.62 118 PHE A CA 1
ATOM 971 C C . PHE A 1 118 ? 1.049 -2.535 -15.826 1.00 93.62 118 PHE A C 1
ATOM 973 O O . PHE A 1 118 ? 0.066 -1.797 -15.827 1.00 93.62 118 PHE A O 1
ATOM 980 N N . SER A 1 119 ? 1.660 -2.879 -16.965 1.00 88.94 119 SER A N 1
ATOM 981 C CA . SER A 1 119 ? 1.216 -2.409 -18.294 1.00 88.94 119 SER A CA 1
ATOM 982 C C . SER A 1 119 ? -0.271 -2.638 -18.579 1.00 88.94 119 SER A C 1
ATOM 984 O O . SER A 1 119 ? -0.882 -1.818 -19.250 1.00 88.94 119 SER A O 1
ATOM 986 N N . SER A 1 120 ? -0.886 -3.691 -18.035 1.00 86.75 120 SER A N 1
ATOM 987 C CA . SER A 1 120 ? -2.324 -3.960 -18.191 1.00 86.75 120 SER A CA 1
ATOM 988 C C . SER A 1 120 ? -3.245 -2.969 -17.465 1.00 86.75 120 SER A C 1
ATOM 990 O O . SER A 1 120 ? -4.456 -3.017 -17.659 1.00 86.75 120 SER A O 1
ATOM 992 N N . PHE A 1 121 ? -2.700 -2.115 -16.595 1.00 81.31 121 PHE A N 1
ATOM 993 C CA . PHE A 1 121 ? -3.448 -1.148 -15.785 1.00 81.31 121 PHE A CA 1
ATOM 994 C C . PHE A 1 121 ? -3.196 0.310 -16.197 1.00 81.31 121 PHE A C 1
ATOM 996 O O . PHE A 1 121 ? -3.881 1.205 -15.695 1.00 81.31 121 PHE A O 1
ATOM 1003 N N . LEU A 1 122 ? -2.201 0.563 -17.053 1.00 76.38 122 LEU A N 1
ATOM 1004 C CA . LEU A 1 122 ? -1.721 1.906 -17.395 1.00 76.38 122 LEU A CA 1
ATOM 1005 C C . LEU A 1 122 ? -2.399 2.491 -18.630 1.00 76.38 122 LEU A C 1
ATOM 1007 O O . LEU A 1 122 ? -2.524 1.770 -19.639 1.00 76.38 122 LEU A O 1
#

pLDDT: mean 88.93, std 12.59, range [49.34, 98.12]

Foldseek 3Di:
DDDDDDPDPDCPPVLVVLVVQLVVCVVVLVLVSNLVSCVVNVHDPVVSVVSLLSQLCCCQPPVLPLPSNVVSCVVVVPDLQNVLVSLVVCVVPDPQAWDQDPVVRDTHGSVRSCCVRPVVSD

Secondary structure (DSSP, 8-state):
-PPPPPPP----HHHHHHHHHHHHHHHTT-HHHHHHHHHHTT--HHHHHHHHHHHHHHHHHTS--HHHHHHHHHHTT--HHHHHHHHHHHTTT-----EEETTTTEEE-HHHHHHHHHGGG-